Protein AF-A0A6P2CHI0-F1 (afdb_monomer_lite)

Radius of gyration: 15.78 Å; chains: 1; bounding box: 27×27×44 Å

Structure (mmCIF, N/CA/C/O backbone):
data_AF-A0A6P2CHI0-F1
#
_entry.id   AF-A0A6P2CHI0-F1
#
loop_
_atom_site.group_PDB
_atom_site.id
_atom_site.type_symbol
_atom_site.label_atom_id
_atom_site.label_alt_id
_atom_site.label_comp_id
_atom_site.label_asym_id
_atom_site.label_entity_id
_atom_site.label_seq_id
_atom_site.pdbx_PDB_ins_code
_atom_site.Cartn_x
_atom_site.Cartn_y
_atom_site.Cartn_z
_atom_site.occupancy
_atom_site.B_iso_or_equiv
_atom_site.auth_seq_id
_atom_site.auth_comp_id
_atom_site.auth_asym_id
_atom_site.auth_atom_id
_atom_site.pdbx_PDB_model_num
ATOM 1 N N . MET A 1 1 ? -13.823 6.610 14.068 1.00 57.03 1 MET A N 1
ATOM 2 C CA . MET A 1 1 ? -12.859 5.510 14.165 1.00 57.03 1 MET A CA 1
ATOM 3 C C . MET A 1 1 ? -12.104 5.446 12.866 1.00 57.03 1 MET A C 1
ATOM 5 O O . MET A 1 1 ? -12.715 5.309 11.810 1.00 57.03 1 MET A O 1
ATOM 9 N N . SER A 1 2 ? -10.811 5.716 12.948 1.00 72.38 2 SER A N 1
ATOM 10 C CA . SER A 1 2 ? -9.851 5.461 11.885 1.00 72.38 2 SER A CA 1
ATOM 11 C C . SER A 1 2 ? -9.446 3.982 11.904 1.00 72.38 2 SER A C 1
ATOM 13 O O . SER A 1 2 ? -9.622 3.309 12.914 1.00 72.38 2 SER A O 1
ATOM 15 N N . ALA A 1 3 ? -8.843 3.481 10.824 1.00 67.75 3 ALA A N 1
ATOM 16 C CA . ALA A 1 3 ? -8.288 2.124 10.802 1.00 67.75 3 ALA A CA 1
ATOM 17 C C . ALA A 1 3 ? -7.228 1.892 11.895 1.00 67.75 3 ALA A C 1
ATOM 19 O O . ALA A 1 3 ? -7.043 0.769 12.357 1.00 67.75 3 ALA A O 1
ATOM 20 N N . ARG A 1 4 ? -6.546 2.966 12.311 1.00 68.06 4 ARG A N 1
ATOM 21 C CA . ARG A 1 4 ? -5.621 2.968 13.443 1.00 68.06 4 ARG A CA 1
ATOM 22 C C . ARG A 1 4 ? -6.355 2.784 14.771 1.00 68.06 4 ARG A C 1
ATOM 24 O O . ARG A 1 4 ? -5.841 2.062 15.613 1.00 68.06 4 ARG A O 1
ATOM 31 N N . ASP A 1 5 ? -7.525 3.399 14.945 1.00 73.31 5 ASP A N 1
ATOM 32 C CA . ASP A 1 5 ? -8.340 3.230 16.157 1.00 73.31 5 ASP A CA 1
ATOM 33 C C 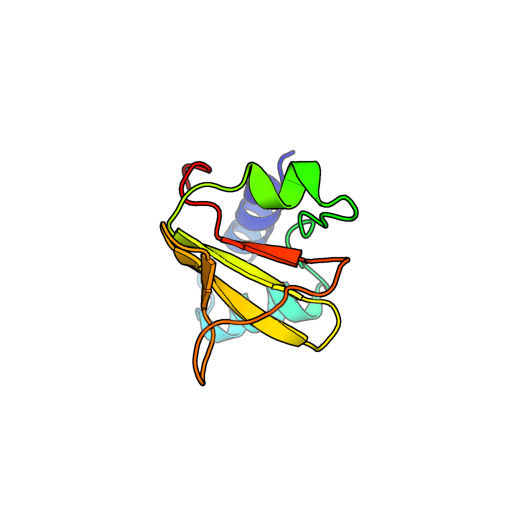. ASP A 1 5 ? -8.855 1.785 16.242 1.00 73.31 5 ASP A C 1
ATOM 35 O O . ASP A 1 5 ? -8.714 1.152 17.278 1.00 73.31 5 ASP A O 1
ATOM 39 N N . ASP A 1 6 ? -9.327 1.219 15.124 1.00 72.69 6 ASP A N 1
ATOM 40 C CA . ASP A 1 6 ? -9.786 -0.179 15.066 1.00 72.69 6 ASP A CA 1
ATOM 41 C C . ASP A 1 6 ? -8.652 -1.173 15.386 1.00 72.69 6 ASP A C 1
ATOM 43 O O . ASP A 1 6 ? -8.865 -2.186 16.052 1.00 72.69 6 ASP A O 1
ATOM 47 N N . LEU A 1 7 ? -7.432 -0.890 14.908 1.00 73.75 7 LEU A N 1
ATOM 48 C CA . LEU A 1 7 ? -6.244 -1.681 15.234 1.00 73.75 7 LEU A CA 1
ATOM 49 C C . LEU A 1 7 ? -5.844 -1.519 16.702 1.00 73.75 7 LEU A C 1
ATOM 51 O O . LEU A 1 7 ? -5.469 -2.499 17.339 1.00 73.75 7 LEU A O 1
ATOM 55 N N . ALA A 1 8 ? -5.899 -0.295 17.226 1.00 78.38 8 ALA A N 1
ATOM 56 C CA . ALA A 1 8 ? -5.575 -0.013 18.616 1.00 78.38 8 ALA A CA 1
ATOM 57 C C . ALA A 1 8 ? -6.534 -0.749 19.559 1.00 78.38 8 ALA A C 1
ATOM 59 O O . ALA A 1 8 ? -6.063 -1.401 20.485 1.00 78.38 8 ALA A O 1
ATOM 60 N N . ASP A 1 9 ? -7.833 -0.750 19.257 1.00 79.25 9 ASP A N 1
ATOM 61 C CA . ASP A 1 9 ? -8.849 -1.481 20.017 1.00 79.25 9 ASP A CA 1
ATOM 62 C C . ASP A 1 9 ? -8.599 -3.003 19.981 1.00 79.25 9 ASP A C 1
ATOM 64 O O . ASP A 1 9 ? -8.729 -3.690 20.995 1.00 79.25 9 ASP A O 1
ATOM 68 N N . LEU A 1 10 ? -8.199 -3.545 18.822 1.00 74.94 10 LEU A N 1
ATOM 69 C CA . LEU A 1 10 ? -7.830 -4.960 18.671 1.00 74.94 10 LEU A CA 1
ATOM 70 C C . LEU A 1 10 ? -6.577 -5.326 19.474 1.00 74.94 10 LEU A C 1
ATOM 72 O O . LEU A 1 10 ? -6.539 -6.390 20.085 1.00 74.94 10 LEU A O 1
ATOM 76 N N . ILE A 1 11 ? -5.559 -4.463 19.474 1.00 79.06 11 ILE A N 1
ATOM 77 C CA . ILE A 1 11 ? -4.325 -4.672 20.241 1.00 79.06 11 ILE A CA 1
ATOM 78 C C . ILE A 1 11 ? -4.603 -4.554 21.745 1.00 79.06 11 ILE A C 1
ATOM 80 O O . ILE A 1 11 ? -4.127 -5.387 22.510 1.00 79.06 11 ILE A O 1
ATOM 84 N N . GLU A 1 12 ? -5.401 -3.572 22.172 1.00 81.62 12 GLU A N 1
ATOM 85 C CA . GLU A 1 12 ? -5.788 -3.385 23.577 1.00 81.62 12 GLU A CA 1
ATOM 86 C C . GLU A 1 12 ? -6.605 -4.576 24.099 1.00 81.62 12 GLU A C 1
ATOM 88 O O . GLU A 1 12 ? -6.383 -5.049 25.213 1.00 81.62 12 GLU A O 1
ATOM 93 N N . ALA A 1 13 ? -7.493 -5.138 23.272 1.00 76.44 13 ALA A N 1
ATOM 94 C CA . ALA A 1 13 ? -8.250 -6.340 23.615 1.00 76.44 13 ALA A CA 1
ATOM 95 C C . ALA A 1 13 ? -7.374 -7.596 23.806 1.00 76.44 13 ALA A C 1
ATOM 97 O O . ALA A 1 13 ? -7.845 -8.585 24.372 1.00 76.44 13 ALA A O 1
ATOM 98 N N . LEU A 1 14 ? -6.123 -7.566 23.335 1.00 77.75 14 LEU A N 1
ATOM 99 C CA . LEU A 1 14 ? -5.171 -8.678 23.369 1.00 77.75 14 LEU A CA 1
ATOM 100 C C . LEU A 1 14 ? -3.976 -8.412 24.304 1.00 77.75 14 LEU A C 1
ATOM 102 O O . LEU A 1 14 ? -2.967 -9.118 24.223 1.00 77.75 14 LEU A O 1
ATOM 106 N N . ASP A 1 15 ? -4.082 -7.413 25.188 1.00 76.44 15 ASP A N 1
ATOM 107 C CA . ASP A 1 15 ? -3.005 -7.011 26.096 1.00 76.44 15 ASP A CA 1
ATOM 108 C C . ASP A 1 15 ? -2.461 -8.197 26.923 1.00 76.44 15 ASP A C 1
ATOM 110 O O . ASP A 1 15 ? -3.205 -8.958 27.549 1.00 76.44 15 ASP A O 1
ATOM 114 N N . GLY A 1 16 ? -1.134 -8.362 26.899 1.00 72.00 16 GLY A N 1
ATOM 115 C CA . GLY A 1 16 ? -0.407 -9.478 27.517 1.00 72.00 16 GLY A CA 1
ATOM 116 C C . GLY A 1 16 ? -0.198 -10.727 26.644 1.00 72.00 16 GLY A C 1
ATOM 117 O O . GLY A 1 16 ? 0.447 -11.667 27.114 1.00 72.00 16 GLY A O 1
ATOM 118 N N . GLY A 1 17 ? -0.704 -10.750 25.405 1.00 71.62 17 GLY A N 1
ATOM 119 C CA . GLY A 1 17 ? -0.451 -11.816 24.425 1.00 71.62 17 GLY A CA 1
ATOM 120 C C . GLY A 1 17 ? 0.939 -11.750 23.778 1.00 71.62 17 GLY A C 1
ATOM 121 O O . GLY A 1 17 ? 1.586 -10.702 23.751 1.00 71.62 17 GLY A O 1
ATOM 122 N N . ASP A 1 18 ? 1.406 -12.876 23.231 1.00 83.94 18 ASP A N 1
ATOM 123 C CA . ASP A 1 18 ? 2.598 -12.885 22.376 1.00 83.94 18 ASP A CA 1
ATOM 124 C C . ASP A 1 18 ? 2.316 -12.120 21.069 1.00 83.94 18 ASP A C 1
ATOM 126 O O . ASP A 1 18 ? 1.221 -12.200 20.510 1.00 83.94 18 ASP A O 1
ATOM 130 N N . TYR A 1 19 ? 3.310 -11.404 20.537 1.00 76.19 19 TYR A N 1
ATOM 131 C CA . TYR A 1 19 ? 3.182 -10.649 19.287 1.00 76.19 19 TYR A CA 1
ATOM 132 C C . TYR A 1 19 ? 2.744 -11.537 18.114 1.00 76.19 19 TYR A C 1
ATOM 134 O O . TYR A 1 19 ? 2.027 -11.070 17.228 1.00 76.19 19 TYR A O 1
ATOM 142 N N . ALA A 1 20 ? 3.143 -12.812 18.117 1.00 76.62 20 ALA A N 1
ATOM 143 C CA . ALA A 1 20 ? 2.698 -13.788 17.128 1.00 76.62 20 ALA A CA 1
ATOM 144 C C . ALA A 1 20 ? 1.194 -14.098 17.252 1.00 76.62 20 ALA A C 1
ATOM 146 O O . ALA A 1 20 ? 0.483 -14.073 16.251 1.00 76.62 20 ALA A O 1
ATOM 147 N N . GLU A 1 21 ? 0.685 -14.308 18.470 1.00 80.75 21 GLU A N 1
ATOM 148 C CA . GLU A 1 21 ? -0.746 -14.552 18.717 1.00 80.75 21 GLU A CA 1
ATOM 149 C C . GLU A 1 21 ? -1.604 -13.324 18.392 1.00 80.75 21 GLU A C 1
ATOM 151 O O . GLU A 1 21 ? -2.707 -13.453 17.852 1.00 80.75 21 GLU A O 1
ATOM 156 N N . ILE A 1 22 ? -1.088 -12.126 18.676 1.00 80.56 22 ILE A N 1
ATOM 157 C CA . ILE A 1 22 ? -1.744 -10.864 18.325 1.00 80.56 22 ILE A CA 1
ATOM 158 C C . ILE A 1 22 ? -1.855 -10.735 16.802 1.00 80.56 22 ILE A C 1
ATOM 160 O O . ILE A 1 22 ? -2.940 -10.464 16.283 1.00 80.56 22 ILE A O 1
ATOM 164 N N . ALA A 1 23 ? -0.763 -10.985 16.073 1.00 77.69 23 ALA A N 1
ATOM 165 C CA . ALA A 1 23 ? -0.755 -10.945 14.615 1.00 77.69 23 ALA A CA 1
ATOM 166 C C . ALA A 1 23 ? -1.726 -11.971 14.008 1.00 77.69 23 ALA A C 1
ATOM 168 O O . ALA A 1 23 ? -2.539 -11.612 13.153 1.00 77.69 23 ALA A O 1
ATOM 169 N N . ASP A 1 24 ? -1.706 -13.215 14.487 1.00 80.19 24 ASP A N 1
ATOM 170 C CA . ASP A 1 24 ? -2.612 -14.267 14.020 1.00 80.19 24 ASP A CA 1
ATOM 171 C C . ASP A 1 24 ? -4.079 -13.915 14.290 1.00 80.19 24 ASP A C 1
ATOM 173 O O . ASP A 1 24 ? -4.932 -14.127 13.428 1.00 80.19 24 ASP A O 1
ATOM 177 N N . THR A 1 25 ? -4.383 -13.312 15.442 1.00 81.62 25 THR A N 1
ATOM 178 C CA . THR A 1 25 ? -5.749 -12.907 15.803 1.00 81.62 25 THR A CA 1
ATOM 179 C C . THR A 1 25 ? -6.254 -11.760 14.933 1.00 81.62 25 THR A C 1
ATOM 181 O O . THR A 1 25 ? -7.376 -11.820 14.432 1.00 81.62 25 THR A O 1
ATOM 184 N N . ILE A 1 26 ? -5.425 -10.743 14.689 1.00 77.06 26 ILE A N 1
ATOM 185 C CA . ILE A 1 26 ? -5.748 -9.625 13.792 1.00 77.06 26 ILE A CA 1
ATOM 186 C C . ILE A 1 26 ? -5.999 -10.148 12.368 1.00 77.06 26 ILE A C 1
ATOM 188 O O . ILE A 1 26 ? -6.988 -9.786 11.725 1.00 77.06 26 ILE A O 1
ATOM 192 N N . LEU A 1 27 ? -5.149 -11.059 11.882 1.00 79.94 27 LEU A N 1
ATOM 193 C CA . LEU A 1 27 ? -5.314 -11.670 10.564 1.00 79.94 27 LEU A CA 1
ATOM 194 C C . LEU A 1 27 ? -6.565 -12.561 10.488 1.00 79.94 27 LEU A C 1
ATOM 196 O O . LEU A 1 27 ? -7.282 -12.495 9.486 1.00 79.94 27 LEU A O 1
ATOM 200 N N . ALA A 1 28 ? -6.842 -13.359 11.525 1.00 77.50 28 ALA A N 1
ATOM 201 C CA . ALA A 1 28 ? -8.004 -14.245 11.624 1.00 77.50 28 ALA A CA 1
ATOM 202 C C . ALA A 1 28 ? -9.326 -13.479 11.774 1.00 77.50 28 ALA A C 1
ATOM 204 O O . ALA A 1 28 ? -10.352 -13.922 11.257 1.00 77.50 28 ALA A O 1
ATOM 205 N N . ALA A 1 29 ? -9.298 -12.299 12.399 1.00 71.44 29 ALA A N 1
ATOM 206 C CA . ALA A 1 29 ? -10.422 -11.365 12.455 1.00 71.44 29 ALA A CA 1
ATOM 207 C C . ALA A 1 29 ? -10.753 -10.744 11.083 1.00 71.44 29 ALA A C 1
ATOM 209 O O . ALA A 1 29 ? -11.692 -9.957 10.966 1.00 71.44 29 ALA A O 1
ATOM 210 N N . GLY A 1 30 ? -9.989 -11.077 10.035 1.00 68.88 30 GLY A N 1
ATOM 211 C CA . GLY A 1 30 ? -10.149 -10.506 8.703 1.00 68.88 30 GLY A CA 1
ATOM 212 C C . GLY A 1 30 ? -9.715 -9.045 8.641 1.00 68.88 30 GLY A C 1
ATOM 213 O O . GLY A 1 30 ? -10.005 -8.374 7.650 1.00 68.88 30 GLY A O 1
ATOM 214 N N . TRP A 1 31 ? -9.017 -8.552 9.673 1.00 66.62 31 TRP A N 1
ATOM 215 C CA . TRP A 1 31 ? -8.526 -7.191 9.678 1.00 66.62 31 TRP A CA 1
ATOM 216 C C . TRP A 1 31 ? -7.465 -7.056 8.587 1.00 66.62 31 TRP A C 1
ATOM 218 O O . TRP A 1 31 ? -6.441 -7.748 8.521 1.00 66.62 31 TRP A O 1
ATOM 228 N N . ARG A 1 32 ? -7.778 -6.169 7.660 1.00 64.81 32 ARG A N 1
ATOM 229 C CA . ARG A 1 32 ? -6.869 -5.577 6.700 1.00 64.81 32 ARG A CA 1
ATOM 230 C C . ARG A 1 32 ? -7.115 -4.085 6.876 1.00 64.81 32 ARG A C 1
ATOM 232 O O . ARG A 1 32 ? -8.291 -3.706 6.877 1.00 64.81 32 ARG A O 1
ATOM 239 N N . PRO A 1 33 ? -6.082 -3.239 7.029 1.00 65.69 33 PRO A N 1
ATOM 240 C CA . PRO A 1 33 ? -6.321 -1.808 6.933 1.00 65.69 33 PRO A CA 1
ATOM 241 C C . PRO A 1 33 ? -7.084 -1.567 5.621 1.00 65.69 33 PRO A C 1
ATOM 243 O O . PRO A 1 33 ? -6.825 -2.297 4.656 1.00 65.69 33 PRO A O 1
ATOM 246 N N . PRO A 1 34 ? -8.055 -0.636 5.564 1.00 67.94 34 PRO A N 1
ATOM 247 C CA . PRO A 1 34 ? -8.750 -0.329 4.328 1.00 67.94 34 PRO A CA 1
ATOM 248 C C . PRO A 1 34 ? -7.690 0.057 3.303 1.00 67.94 34 PRO A C 1
ATOM 250 O O . PRO A 1 34 ? -7.124 1.146 3.352 1.00 67.94 34 PRO A O 1
ATOM 253 N N . ALA A 1 35 ? -7.372 -0.896 2.430 1.00 74.25 35 ALA A N 1
ATOM 254 C CA . ALA A 1 35 ? -6.340 -0.747 1.434 1.00 74.25 35 ALA A CA 1
ATOM 255 C C . ALA A 1 35 ? -6.720 0.468 0.598 1.00 74.25 35 ALA A C 1
ATOM 257 O O . ALA A 1 35 ? -7.801 0.506 0.000 1.00 74.25 35 ALA A O 1
ATOM 258 N N . ARG A 1 36 ? -5.86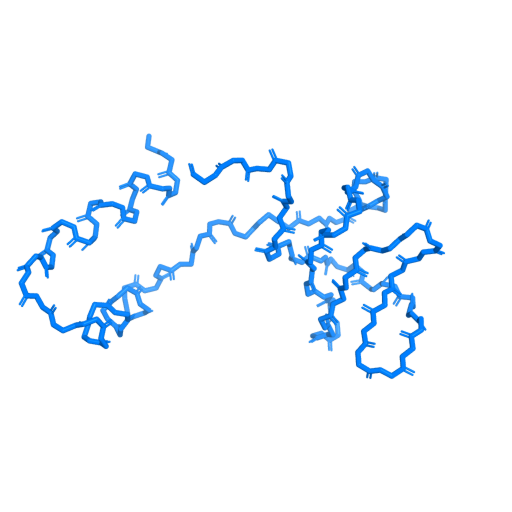0 1.488 0.578 1.00 87.81 36 ARG A N 1
ATOM 259 C CA . ARG A 1 36 ? -6.061 2.617 -0.320 1.00 87.81 36 ARG A CA 1
ATOM 260 C C . ARG A 1 36 ? -5.839 2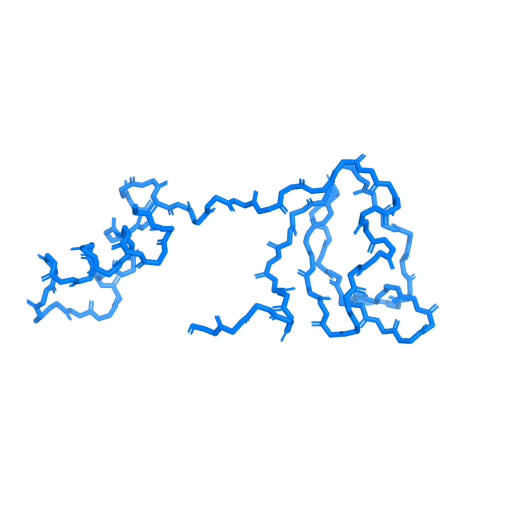.099 -1.736 1.00 87.81 36 ARG A C 1
ATOM 262 O O . ARG A 1 36 ? -4.704 1.941 -2.180 1.00 87.81 36 ARG A O 1
ATOM 269 N N . VAL A 1 37 ? -6.939 1.785 -2.418 1.00 92.75 37 VAL A N 1
ATOM 270 C CA . VAL A 1 37 ? -6.920 1.294 -3.796 1.00 92.75 37 VAL A CA 1
ATOM 271 C C . VAL A 1 37 ? -6.986 2.478 -4.751 1.00 92.75 37 VAL A C 1
ATOM 273 O O . VAL A 1 37 ? -7.944 3.253 -4.743 1.00 92.75 37 VAL A O 1
ATOM 276 N N . ILE A 1 38 ? -5.977 2.598 -5.607 1.00 95.38 38 ILE A N 1
ATOM 277 C CA . ILE A 1 38 ? -5.919 3.602 -6.665 1.00 95.38 38 ILE A CA 1
ATOM 278 C C . ILE A 1 38 ? -6.295 2.941 -7.992 1.00 95.38 38 ILE A C 1
ATOM 280 O O . ILE A 1 38 ? -5.687 1.964 -8.420 1.00 95.38 38 ILE A O 1
ATOM 284 N N . THR A 1 39 ? -7.310 3.495 -8.658 1.00 96.38 39 THR A N 1
ATOM 285 C CA . THR A 1 39 ? -7.830 3.007 -9.953 1.00 96.38 39 THR A CA 1
ATOM 286 C C . THR A 1 39 ? -7.530 3.955 -11.113 1.00 96.38 39 THR A C 1
ATOM 288 O O . THR A 1 39 ? -7.802 3.621 -12.264 1.00 96.38 39 THR A O 1
ATOM 291 N N . LYS A 1 40 ? -6.983 5.142 -10.824 1.00 96.56 40 LYS A N 1
ATOM 292 C CA . LYS A 1 40 ? -6.715 6.202 -11.800 1.00 96.56 40 LYS A CA 1
ATOM 293 C C . LYS A 1 40 ? -5.233 6.529 -11.843 1.00 96.56 40 LYS A C 1
ATOM 295 O O . LYS A 1 40 ? -4.588 6.606 -10.799 1.00 96.56 40 LYS A O 1
ATOM 300 N N . ARG A 1 41 ? -4.712 6.771 -13.045 1.00 94.75 41 ARG A N 1
ATOM 301 C CA . ARG A 1 41 ? -3.287 7.052 -13.244 1.00 94.75 41 ARG A CA 1
ATOM 302 C C . ARG A 1 41 ? -2.874 8.357 -12.564 1.00 94.75 41 ARG A C 1
ATOM 304 O O . ARG A 1 41 ? -1.854 8.391 -11.901 1.00 94.75 41 ARG A O 1
ATOM 311 N N . GLU A 1 42 ? -3.725 9.376 -12.594 1.00 95.31 42 GLU A N 1
ATOM 312 C CA . GLU A 1 42 ? -3.423 10.686 -12.006 1.00 95.31 42 GLU A CA 1
ATOM 313 C C . GLU A 1 42 ? -3.236 10.617 -10.482 1.00 95.31 42 GLU A C 1
ATOM 315 O O . GLU A 1 42 ? -2.459 11.373 -9.910 1.00 95.31 42 GLU A O 1
ATOM 320 N N . GLN A 1 43 ? -3.946 9.704 -9.813 1.00 94.94 43 GLN A N 1
ATOM 321 C CA . GLN A 1 43 ? -3.796 9.469 -8.373 1.00 94.94 43 GLN A CA 1
ATOM 322 C C . GLN A 1 43 ? -2.516 8.689 -8.055 1.00 94.94 43 GLN A C 1
ATOM 324 O O . GLN A 1 43 ? -1.914 8.920 -7.013 1.00 94.94 43 GLN A O 1
ATOM 329 N N . LEU A 1 44 ? -2.112 7.777 -8.945 1.00 94.81 44 LEU A N 1
ATOM 330 C CA . LEU A 1 44 ? -0.856 7.036 -8.841 1.00 94.81 44 LEU A CA 1
ATOM 331 C C . LEU A 1 44 ? 0.344 7.976 -9.023 1.00 94.81 44 LEU A C 1
ATOM 333 O O . LEU A 1 44 ? 1.298 7.909 -8.258 1.00 94.81 44 LEU A O 1
ATOM 337 N N . ASP A 1 45 ? 0.272 8.877 -10.002 1.00 94.12 45 ASP A N 1
ATOM 338 C CA . ASP A 1 45 ? 1.341 9.832 -10.312 1.00 94.12 45 ASP A CA 1
ATOM 339 C C . ASP A 1 45 ? 1.518 10.897 -9.218 1.00 94.12 45 ASP A C 1
ATOM 341 O O . ASP A 1 45 ? 2.585 11.495 -9.098 1.00 94.12 45 ASP A O 1
ATOM 345 N N . ALA A 1 46 ? 0.476 11.127 -8.414 1.00 95.19 46 ALA A N 1
ATOM 346 C CA . ALA A 1 46 ? 0.504 12.035 -7.272 1.00 95.19 46 ALA A CA 1
ATOM 347 C C . ALA A 1 46 ? 1.149 11.424 -6.014 1.00 95.19 46 ALA A C 1
ATOM 349 O O . ALA A 1 46 ? 1.320 12.142 -5.027 1.00 95.19 46 ALA A O 1
ATOM 350 N N . LEU A 1 47 ? 1.481 10.126 -6.021 1.00 94.56 47 LEU A N 1
ATOM 351 C CA . LEU A 1 47 ? 2.152 9.485 -4.892 1.00 94.56 47 LEU A CA 1
ATOM 352 C C . LEU A 1 47 ? 3.557 10.068 -4.686 1.00 94.56 47 LEU A C 1
ATOM 354 O O . LEU A 1 47 ? 4.277 10.284 -5.668 1.00 94.56 47 LEU A O 1
ATOM 358 N N . PRO A 1 48 ? 3.965 10.315 -3.428 1.00 95.88 48 PRO A N 1
ATOM 359 C CA . PRO A 1 48 ? 5.307 10.798 -3.137 1.00 95.88 48 PRO A CA 1
ATOM 360 C C . PRO A 1 48 ? 6.367 9.743 -3.483 1.00 95.88 48 PRO A C 1
ATOM 362 O O . PRO A 1 48 ? 6.087 8.546 -3.561 1.00 95.88 48 PRO A O 1
ATOM 365 N N . VAL A 1 49 ? 7.603 10.207 -3.672 1.00 95.31 49 VAL A N 1
ATOM 366 C CA . VAL A 1 49 ? 8.794 9.342 -3.715 1.00 95.31 49 VAL A CA 1
ATOM 367 C C . VAL A 1 49 ? 8.867 8.533 -2.413 1.00 95.31 49 VAL A C 1
ATOM 369 O O . VAL A 1 49 ? 8.432 9.033 -1.379 1.00 95.31 49 VAL A O 1
ATOM 372 N N . GLU A 1 50 ? 9.360 7.296 -2.486 1.00 94.50 50 GLU A N 1
ATOM 373 C CA . GLU A 1 50 ? 9.371 6.268 -1.425 1.00 94.50 50 GLU A CA 1
ATOM 374 C C . GLU A 1 50 ? 7.990 5.656 -1.098 1.00 94.50 50 GLU A C 1
ATOM 376 O O . GLU A 1 50 ? 7.866 4.823 -0.200 1.00 94.50 50 GLU A O 1
ATOM 381 N N . ALA A 1 51 ? 6.924 5.998 -1.835 1.00 94.75 51 ALA A N 1
ATOM 382 C CA . ALA A 1 51 ? 5.662 5.261 -1.734 1.00 94.75 51 ALA A CA 1
ATOM 383 C C . ALA A 1 51 ? 5.819 3.819 -2.247 1.00 94.75 51 ALA A C 1
ATOM 385 O O . ALA A 1 51 ? 6.415 3.592 -3.299 1.00 94.75 51 ALA A O 1
ATOM 386 N N . VAL A 1 52 ? 5.209 2.854 -1.553 1.00 93.88 52 VAL A N 1
ATOM 387 C CA . VAL A 1 52 ? 5.222 1.434 -1.937 1.00 93.88 52 VAL A CA 1
ATOM 388 C C . VAL A 1 52 ? 3.813 0.979 -2.278 1.00 93.88 52 VAL A C 1
ATOM 390 O O . VAL A 1 52 ? 2.867 1.192 -1.512 1.00 93.88 52 VAL A O 1
ATOM 393 N N . ILE A 1 53 ? 3.670 0.315 -3.419 1.00 94.69 53 ILE A N 1
ATOM 394 C CA . ILE A 1 53 ? 2.407 -0.235 -3.903 1.00 94.69 53 ILE A CA 1
ATOM 395 C C . ILE A 1 53 ? 2.534 -1.726 -4.211 1.00 94.69 53 ILE A C 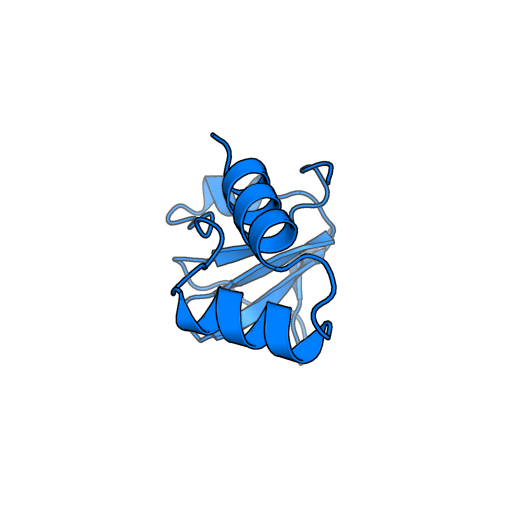1
ATOM 397 O O . ILE A 1 53 ? 3.628 -2.238 -4.436 1.00 94.69 53 ILE A O 1
ATOM 401 N N . ARG A 1 54 ? 1.386 -2.398 -4.297 1.00 94.12 54 ARG A N 1
ATOM 402 C CA . ARG A 1 54 ? 1.221 -3.646 -5.040 1.00 94.12 54 ARG A CA 1
ATOM 403 C C . ARG A 1 54 ? 0.289 -3.411 -6.213 1.00 94.12 54 ARG A C 1
ATOM 405 O O . ARG A 1 54 ? -0.804 -2.878 -6.010 1.00 94.12 54 ARG A O 1
ATOM 412 N N . ASP A 1 55 ? 0.695 -3.794 -7.407 1.00 94.69 55 ASP A N 1
ATOM 413 C CA . ASP A 1 55 ? -0.109 -3.600 -8.607 1.00 94.69 55 ASP A CA 1
ATOM 414 C C . ASP A 1 55 ? -1.075 -4.774 -8.877 1.00 94.69 55 ASP A C 1
ATOM 416 O O . ASP A 1 55 ? -1.252 -5.660 -8.032 1.00 94.69 55 ASP A O 1
ATOM 420 N N . ALA A 1 56 ? -1.786 -4.741 -10.008 1.00 93.44 56 ALA A N 1
ATOM 421 C CA . ALA A 1 56 ? -2.775 -5.763 -10.355 1.00 93.44 56 ALA A CA 1
ATOM 422 C C . ALA A 1 56 ? -2.171 -7.112 -10.792 1.00 93.44 56 ALA A C 1
ATOM 424 O O . ALA A 1 56 ? -2.912 -8.092 -10.867 1.00 93.44 56 ALA A O 1
ATOM 425 N N . GLU A 1 57 ? -0.867 -7.169 -11.076 1.00 92.69 57 GLU A N 1
ATOM 426 C CA . GLU A 1 57 ? -0.125 -8.403 -11.371 1.00 92.69 57 GLU A CA 1
ATOM 427 C C . GLU A 1 57 ? 0.608 -8.943 -10.129 1.00 92.69 57 GLU A C 1
ATOM 429 O O . GLU A 1 57 ? 1.412 -9.864 -10.229 1.00 92.69 57 GLU A O 1
ATOM 434 N N . ASP A 1 58 ? 0.272 -8.406 -8.949 1.00 89.69 58 ASP A N 1
ATOM 435 C CA . ASP A 1 58 ? 0.875 -8.717 -7.651 1.00 89.69 58 ASP A CA 1
ATOM 436 C C . ASP A 1 58 ? 2.357 -8.306 -7.524 1.00 89.69 58 ASP A C 1
ATOM 438 O O . ASP A 1 58 ? 3.022 -8.695 -6.559 1.00 89.69 58 ASP A O 1
ATOM 442 N N . GLU A 1 59 ? 2.857 -7.447 -8.419 1.00 92.69 59 GLU A N 1
ATOM 443 C CA . GLU A 1 59 ? 4.207 -6.888 -8.323 1.00 92.69 59 GLU A CA 1
ATOM 444 C C . GLU A 1 59 ? 4.268 -5.802 -7.245 1.00 92.69 59 GLU A C 1
ATOM 446 O O . GLU A 1 59 ? 3.382 -4.946 -7.137 1.00 92.69 59 GLU A O 1
ATOM 451 N N . VAL A 1 60 ? 5.332 -5.830 -6.436 1.00 93.12 60 VAL A N 1
ATOM 452 C CA . VAL A 1 60 ? 5.594 -4.821 -5.401 1.00 93.12 60 VAL A CA 1
ATOM 453 C C . VAL A 1 60 ? 6.589 -3.806 -5.936 1.00 93.12 60 VAL A C 1
ATOM 455 O O . VAL A 1 60 ? 7.693 -4.163 -6.351 1.00 93.12 60 VAL A O 1
ATOM 458 N N . LEU A 1 61 ? 6.180 -2.540 -5.920 1.00 95.38 61 LEU A N 1
ATOM 459 C CA . LEU A 1 61 ? 6.886 -1.451 -6.582 1.00 95.38 61 LEU A CA 1
ATOM 460 C C . LEU A 1 61 ? 7.055 -0.266 -5.632 1.00 95.38 61 LEU A C 1
ATOM 462 O O . LEU A 1 61 ? 6.115 0.111 -4.930 1.00 95.38 61 LEU A O 1
ATOM 466 N N . GLU A 1 62 ? 8.233 0.344 -5.657 1.00 95.25 62 GLU A N 1
ATOM 467 C CA . GLU A 1 62 ? 8.572 1.568 -4.937 1.00 95.25 62 GLU A CA 1
ATOM 468 C C . GLU A 1 62 ? 8.677 2.749 -5.909 1.00 95.25 62 GLU A C 1
ATOM 470 O O . GLU A 1 62 ? 9.193 2.623 -7.027 1.00 95.25 62 GLU A O 1
ATOM 475 N N . ARG A 1 63 ? 8.154 3.907 -5.499 1.00 95.75 63 ARG A N 1
ATOM 476 C CA . ARG A 1 63 ? 8.221 5.145 -6.274 1.00 95.75 63 ARG A CA 1
ATOM 477 C C . ARG A 1 63 ? 9.585 5.803 -6.097 1.00 95.75 63 ARG A C 1
ATOM 479 O O . ARG A 1 63 ? 9.915 6.250 -5.007 1.00 95.75 63 ARG A O 1
ATOM 486 N N . TRP A 1 64 ? 10.300 5.994 -7.198 1.00 93.50 64 TRP A N 1
ATOM 487 C CA . TRP A 1 64 ? 11.537 6.776 -7.268 1.00 93.50 64 TRP A CA 1
ATOM 488 C C . TRP A 1 64 ? 11.353 8.013 -8.154 1.00 93.50 64 TRP A C 1
ATOM 490 O O . TRP A 1 64 ? 10.317 8.167 -8.810 1.00 93.50 64 TRP A O 1
ATOM 500 N N . GLU A 1 65 ? 12.346 8.908 -8.181 1.00 91.62 65 GLU A N 1
ATOM 501 C CA . GLU A 1 65 ? 12.293 10.162 -8.955 1.00 91.62 65 GLU A CA 1
ATOM 502 C C . GLU A 1 65 ? 11.953 9.915 -10.437 1.00 91.62 65 GLU A C 1
ATOM 504 O O . GLU A 1 65 ? 11.086 10.585 -11.003 1.00 91.62 65 GLU A O 1
ATOM 509 N N . ASP A 1 66 ? 12.558 8.882 -11.029 1.00 90.06 66 ASP A N 1
ATOM 510 C CA . ASP A 1 66 ? 12.457 8.589 -12.461 1.00 90.06 66 ASP A CA 1
ATOM 511 C C . ASP A 1 66 ? 11.346 7.591 -12.827 1.00 90.06 66 ASP A C 1
ATOM 513 O O . ASP A 1 66 ? 11.055 7.389 -14.008 1.00 90.06 66 ASP A O 1
ATOM 517 N N . GLY A 1 67 ? 10.688 6.953 -11.852 1.00 92.81 67 GLY A N 1
ATOM 518 C CA . GLY A 1 67 ? 9.764 5.865 -12.177 1.00 92.81 67 GLY A CA 1
ATOM 519 C C . GLY A 1 67 ? 9.272 5.035 -11.001 1.00 92.81 67 GLY A C 1
ATOM 520 O O . GLY A 1 67 ? 9.321 5.459 -9.848 1.00 92.81 67 GLY A O 1
ATOM 521 N N . TRP A 1 68 ? 8.741 3.865 -11.336 1.00 95.00 68 TRP A N 1
ATOM 522 C CA . TRP A 1 68 ? 8.394 2.808 -10.396 1.00 95.00 68 TRP A CA 1
ATOM 523 C C . TRP A 1 68 ? 9.393 1.671 -10.569 1.00 95.00 68 TRP A C 1
ATOM 525 O O . TRP A 1 68 ? 9.607 1.208 -11.695 1.00 95.00 68 TRP A O 1
ATOM 535 N N . GLU A 1 69 ? 9.992 1.228 -9.471 1.00 93.69 69 GLU A N 1
ATOM 536 C CA . GLU A 1 69 ? 10.995 0.163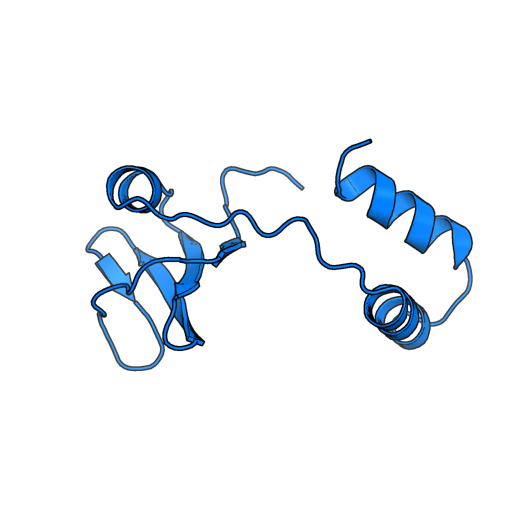 -9.473 1.00 93.69 69 GLU A CA 1
ATOM 537 C C . GLU A 1 69 ? 10.543 -1.012 -8.614 1.00 93.69 69 GLU A C 1
ATOM 539 O O . GLU A 1 69 ? 9.949 -0.828 -7.555 1.00 93.69 69 GLU A O 1
ATOM 544 N N . GLY A 1 70 ? 10.831 -2.224 -9.080 1.00 88.50 70 GLY A N 1
ATOM 545 C CA . GLY A 1 70 ? 10.572 -3.474 -8.370 1.00 88.50 70 GLY A CA 1
ATOM 546 C C . GLY A 1 70 ? 11.775 -4.405 -8.446 1.00 88.50 70 GLY A C 1
ATOM 547 O O . GLY A 1 70 ? 12.858 -4.031 -8.912 1.00 88.50 70 GLY A O 1
ATOM 548 N N . VAL A 1 71 ? 11.593 -5.657 -8.028 1.00 76.00 71 VAL A N 1
ATOM 549 C CA . VAL A 1 71 ? 12.658 -6.669 -8.069 1.00 76.00 71 VAL A CA 1
ATOM 550 C C . VAL A 1 71 ? 12.930 -7.095 -9.517 1.00 76.00 71 VAL A C 1
ATOM 552 O O . VAL A 1 71 ? 12.376 -8.074 -10.004 1.00 76.00 71 VAL A O 1
ATOM 555 N N . GLY A 1 72 ? 13.825 -6.375 -10.197 1.00 76.00 72 GLY A N 1
ATOM 556 C CA . GLY A 1 72 ? 14.232 -6.675 -11.576 1.00 76.00 72 GLY A CA 1
ATOM 557 C C . GLY A 1 72 ? 14.447 -5.460 -12.482 1.00 76.00 72 GLY A C 1
ATOM 558 O O . GLY A 1 72 ? 14.959 -5.637 -13.588 1.00 76.00 72 GLY A O 1
ATOM 559 N N . GLY A 1 73 ? 14.128 -4.242 -12.027 1.00 73.50 73 GLY A N 1
ATOM 560 C CA . GLY A 1 73 ? 14.340 -2.995 -12.775 1.00 73.50 73 GLY A CA 1
ATOM 561 C C . GLY A 1 73 ? 13.111 -2.085 -12.785 1.00 73.50 73 GLY A C 1
ATOM 562 O O . GLY A 1 73 ? 12.250 -2.199 -11.923 1.00 73.50 73 GLY A O 1
ATOM 563 N N . GLY A 1 74 ? 13.035 -1.154 -13.740 1.00 74.50 74 GLY A N 1
ATOM 564 C CA . GLY A 1 74 ? 11.876 -0.268 -13.901 1.00 74.50 74 GLY A CA 1
ATOM 565 C C . GLY A 1 74 ? 10.673 -0.985 -14.524 1.00 74.50 74 GLY A C 1
ATOM 566 O O . GLY A 1 74 ? 10.837 -1.745 -15.481 1.00 74.50 74 GLY A O 1
ATOM 567 N N . TYR A 1 75 ? 9.468 -0.709 -14.018 1.00 80.12 75 TYR A N 1
ATOM 568 C CA . TYR A 1 75 ? 8.227 -1.371 -14.442 1.00 80.12 75 TYR A CA 1
ATOM 569 C C . TYR A 1 75 ? 7.164 -0.395 -14.945 1.00 80.12 75 TYR A C 1
ATOM 571 O O . TYR A 1 75 ? 7.098 0.774 -14.561 1.00 80.12 75 TYR A O 1
ATOM 579 N N . ILE A 1 76 ? 6.271 -0.919 -15.787 1.00 88.62 76 ILE A N 1
ATOM 580 C CA . ILE A 1 76 ? 4.985 -0.287 -16.077 1.00 88.62 76 ILE A CA 1
ATOM 581 C C . ILE A 1 76 ? 3.998 -0.764 -15.014 1.00 88.62 76 ILE A C 1
ATOM 583 O O . ILE A 1 76 ? 3.697 -1.947 -14.954 1.00 88.62 76 ILE A O 1
ATOM 587 N N . VAL A 1 77 ? 3.460 0.159 -14.219 1.00 94.38 77 VAL A N 1
ATOM 588 C CA . VAL A 1 77 ? 2.475 -0.171 -13.178 1.00 94.38 77 VAL A CA 1
ATOM 589 C C . VAL A 1 77 ? 1.127 -0.560 -13.790 1.00 94.38 77 VAL A C 1
ATOM 591 O O . VAL A 1 77 ? 0.565 0.217 -14.582 1.00 94.38 77 VAL A O 1
ATOM 594 N N . ILE A 1 78 ? 0.553 -1.690 -13.369 1.00 96.12 78 ILE A N 1
ATOM 595 C CA . ILE A 1 78 ? -0.783 -2.131 -13.793 1.00 96.12 78 ILE A CA 1
ATOM 596 C C . ILE A 1 78 ? -1.840 -1.763 -12.740 1.00 96.12 78 ILE A C 1
ATOM 598 O O . ILE A 1 78 ? -1.801 -2.201 -11.596 1.00 96.12 78 ILE A O 1
ATOM 602 N N . LEU A 1 79 ? -2.817 -0.935 -13.125 1.00 94.81 79 LEU A N 1
ATOM 603 C CA . LEU A 1 79 ? -3.941 -0.559 -12.256 1.00 94.81 79 LEU A CA 1
ATOM 604 C C . LEU A 1 79 ? -4.986 -1.696 -12.171 1.00 94.81 79 LEU A C 1
ATOM 606 O O . LEU A 1 79 ? -5.177 -2.411 -13.156 1.00 94.81 79 LEU A O 1
ATOM 610 N N . PRO A 1 80 ? -5.759 -1.797 -11.073 1.00 95.81 80 PRO A N 1
ATOM 611 C CA . PRO A 1 80 ? -5.666 -0.985 -9.862 1.00 95.81 80 PRO A CA 1
ATOM 612 C C . PRO A 1 80 ? -4.452 -1.354 -9.009 1.00 95.81 80 PRO A C 1
ATOM 614 O O . PRO A 1 80 ? -4.011 -2.496 -9.020 1.00 95.81 80 PRO A O 1
ATOM 617 N N . VAL A 1 81 ? -3.962 -0.398 -8.224 1.00 94.62 81 VAL A N 1
ATOM 618 C CA . VAL A 1 81 ? -2.887 -0.649 -7.256 1.00 94.62 81 VAL A CA 1
ATOM 619 C C . VAL A 1 81 ? -3.413 -0.529 -5.838 1.00 94.62 81 VAL A C 1
ATOM 621 O O . VAL A 1 81 ? -4.317 0.261 -5.558 1.00 94.62 81 VAL A O 1
ATOM 624 N N . THR A 1 82 ? -2.810 -1.283 -4.935 1.00 94.19 82 THR A N 1
ATOM 625 C CA . THR A 1 82 ? -2.978 -1.146 -3.493 1.00 94.19 82 THR A CA 1
ATOM 626 C C . THR A 1 82 ? -1.782 -0.399 -2.931 1.00 94.19 82 THR A C 1
ATOM 628 O O . THR A 1 82 ? -0.654 -0.851 -3.102 1.00 94.19 82 THR A O 1
ATOM 631 N N . VAL A 1 83 ? -2.007 0.724 -2.250 1.00 92.25 83 VAL A N 1
ATOM 632 C CA . VAL A 1 83 ? -0.932 1.414 -1.527 1.00 92.25 83 VAL A CA 1
ATOM 633 C C . VAL A 1 83 ? -0.627 0.648 -0.243 1.00 92.25 83 VAL A C 1
ATOM 635 O O . VAL A 1 83 ? -1.515 0.442 0.584 1.00 92.25 83 VAL A O 1
ATOM 638 N N . ILE A 1 84 ? 0.623 0.206 -0.116 1.00 89.69 84 ILE A N 1
ATOM 639 C CA . ILE A 1 84 ? 1.165 -0.478 1.063 1.00 89.69 84 ILE A CA 1
ATOM 640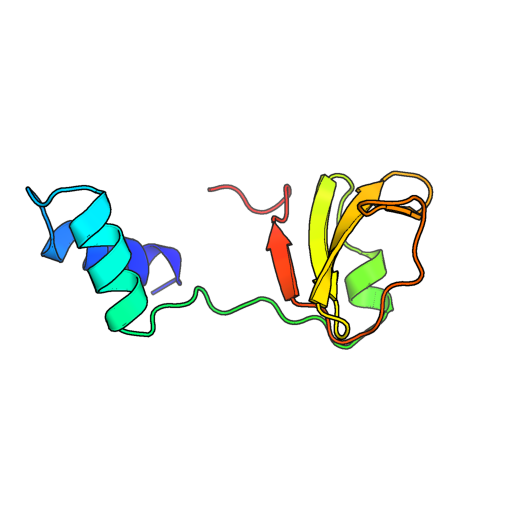 C C . ILE A 1 84 ? 1.776 0.549 2.016 1.00 89.69 84 ILE A C 1
ATOM 642 O O . ILE A 1 84 ? 1.572 0.463 3.224 1.00 89.69 84 ILE A O 1
ATOM 646 N N . HIS A 1 85 ? 2.514 1.516 1.468 1.00 88.19 85 HIS A N 1
ATOM 647 C CA . HIS A 1 85 ? 3.166 2.573 2.228 1.00 88.19 85 HIS A CA 1
ATOM 648 C C . HIS A 1 85 ? 3.034 3.913 1.504 1.00 88.19 85 HIS A C 1
ATOM 650 O O . HIS A 1 85 ? 3.300 4.005 0.305 1.00 88.19 85 HIS A O 1
ATOM 656 N N . ASP A 1 86 ? 2.639 4.946 2.245 1.00 90.38 86 ASP A N 1
ATOM 657 C CA . ASP A 1 86 ? 2.690 6.340 1.820 1.00 90.38 86 ASP A CA 1
ATOM 658 C C . ASP A 1 86 ? 3.522 7.129 2.850 1.00 90.38 86 ASP A C 1
ATOM 660 O O . ASP A 1 86 ? 3.065 7.296 3.981 1.00 90.38 86 ASP A O 1
ATOM 664 N N . PRO A 1 87 ? 4.725 7.622 2.503 1.00 85.19 87 PRO A N 1
ATOM 665 C CA . PRO A 1 87 ? 5.588 8.350 3.436 1.00 85.19 87 PRO A CA 1
ATOM 666 C C . PRO A 1 87 ? 5.005 9.697 3.893 1.00 85.19 87 PRO A C 1
ATOM 668 O O . PRO A 1 87 ? 5.482 10.276 4.869 1.00 85.19 87 PRO A O 1
ATOM 671 N N . SER A 1 88 ? 3.973 10.215 3.216 1.00 83.31 88 SER A N 1
ATOM 672 C CA . SER A 1 88 ? 3.251 11.410 3.668 1.00 83.31 88 SER A CA 1
ATOM 673 C C . SER A 1 88 ? 2.235 11.118 4.777 1.00 83.31 88 SER A C 1
ATOM 675 O O . SER A 1 88 ? 1.836 12.032 5.505 1.00 83.31 88 SER A O 1
ATOM 677 N N . GLU A 1 89 ? 1.838 9.855 4.950 1.00 74.00 89 GLU A N 1
ATOM 678 C CA . GLU A 1 89 ? 0.954 9.427 6.028 1.00 74.00 89 GLU A CA 1
ATOM 679 C C . GLU A 1 89 ? 1.796 9.212 7.301 1.00 74.00 89 GLU A C 1
ATOM 681 O O . GLU A 1 89 ? 2.621 8.306 7.402 1.00 74.00 89 GLU A O 1
ATOM 686 N N . THR A 1 90 ? 1.639 10.106 8.282 1.00 53.97 90 THR A N 1
ATOM 687 C CA . THR A 1 90 ? 2.328 10.001 9.582 1.00 53.97 90 THR A CA 1
ATOM 688 C C . THR A 1 90 ? 1.734 8.835 10.392 1.00 53.97 90 THR A C 1
ATOM 690 O O . THR A 1 90 ? 0.508 8.704 10.391 1.00 53.97 90 THR A O 1
ATOM 693 N N . PRO A 1 91 ? 2.545 8.015 11.095 1.00 52.81 91 PRO A N 1
ATOM 694 C CA . PRO A 1 91 ? 2.053 6.856 11.852 1.00 52.81 91 PRO A CA 1
ATOM 695 C C . PRO A 1 91 ? 1.040 7.172 12.973 1.00 52.81 91 PRO A C 1
ATOM 697 O O . PRO A 1 91 ? 1.137 8.214 13.669 1.00 52.81 91 PRO A O 1
#

pLDDT: mean 83.91, std 11.07, range [52.81, 96.56]

Organism: NCBI:txid38312

Foldseek 3Di:
DALVVVLVVLVVVQPPDDPVVSVVVCVVVVDDRPFPKAADPVVVVPADFQWWKQAPVRFIWGHDPVATAGDPGGDDGHPGITTPDGPVDDD

Secondary structure (DSSP, 8-state):
--HHHHHHHHHHTTTTS-HHHHHHHHHHTT-----EEE-SHHHHHTSPTT-EEE-TTS-EEEEETTEEEETTEE-PPPSSEEEEE-TTS--

Sequence (91 aa):
MSARDDLADLIEALDGGDYAEIADTILAAGWRPPARVITKREQLDALPVEAVIRDAEDEVLERWEDGWEGVGGGYIVILPVTVIHDPSETP